Protein AF-A0A9D4FBS5-F1 (afdb_monomer)

Foldseek 3Di:
DDEDEAEDPDEEAEDEAEEHAHYEYEYPDEYAEYAYEEYADDEYAYCEEYAEYHYEEYADYEYHYCYEYAEYEYEEYADEEYAHCEEYAEYEYEEYADYDYHHNYDYNYYHYNYYHHDD

Sequence (119 aa):
MSSGYLLLRRSVARICLAAMSSGYLLLRRSVDRICLAAMSSGYLLLRRSVARICLAAMSSGYLLLRRSVARICLAAMSSGYLLLRRSVARICLAAMSSGYLLLRRSVARICLAAMSSGY

Structure (mmCIF, N/CA/C/O backbone):
data_AF-A0A9D4FBS5-F1
#
_entry.id   AF-A0A9D4FBS5-F1
#
loop_
_atom_site.group_PDB
_atom_site.id
_atom_site.type_symbol
_atom_site.label_atom_id
_atom_site.label_alt_id
_atom_site.label_comp_id
_atom_site.label_asym_id
_atom_site.label_entity_id
_atom_site.label_seq_id
_atom_site.pdbx_PDB_ins_code
_atom_site.Cartn_x
_atom_site.Cartn_y
_atom_site.Cartn_z
_atom_site.occupancy
_atom_site.B_iso_or_equiv
_atom_site.auth_seq_id
_atom_site.auth_comp_id
_atom_site.auth_asym_id
_atom_site.auth_atom_id
_atom_site.pdbx_PDB_model_num
ATOM 1 N N . MET A 1 1 ? 5.727 14.944 -16.379 1.00 38.28 1 MET A N 1
ATOM 2 C CA . MET A 1 1 ? 6.394 15.487 -15.177 1.00 38.28 1 MET A CA 1
ATOM 3 C C . MET A 1 1 ? 5.341 16.166 -14.321 1.00 38.28 1 MET A C 1
ATOM 5 O O . MET A 1 1 ? 4.819 17.187 -14.741 1.00 38.28 1 MET A O 1
ATOM 9 N N . SER A 1 2 ? 4.961 15.604 -13.175 1.00 55.12 2 SER A N 1
ATOM 10 C CA . SER A 1 2 ? 3.994 16.276 -12.298 1.00 55.12 2 SER A CA 1
ATOM 11 C C . SER A 1 2 ? 4.394 16.035 -10.851 1.00 55.12 2 SER A C 1
ATOM 13 O O . SER A 1 2 ? 4.238 14.929 -10.332 1.00 55.12 2 SER A O 1
ATOM 15 N N . SER A 1 3 ? 4.971 17.071 -10.243 1.00 63.81 3 SER A N 1
ATOM 16 C CA . SER A 1 3 ? 5.066 17.186 -8.792 1.00 63.81 3 SER A CA 1
ATOM 17 C C . SER A 1 3 ? 3.677 17.540 -8.271 1.00 63.81 3 SER A C 1
ATOM 19 O O . SER A 1 3 ? 3.038 18.442 -8.813 1.00 63.81 3 SER A O 1
ATOM 21 N 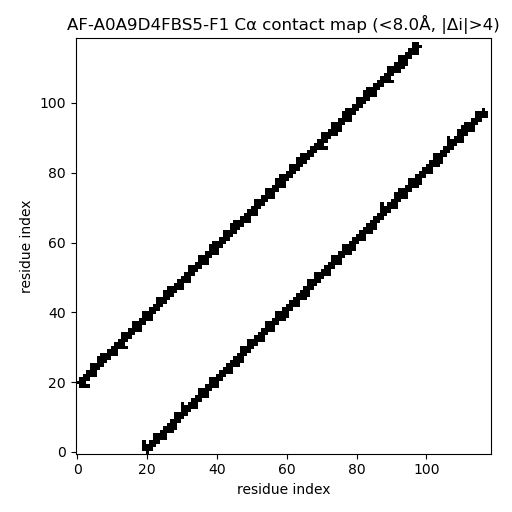N . GLY A 1 4 ? 3.173 16.814 -7.275 1.00 74.19 4 GLY A N 1
ATOM 22 C CA . GLY A 1 4 ? 1.805 16.996 -6.791 1.00 74.19 4 GLY A CA 1
ATOM 23 C C . GLY A 1 4 ? 1.695 16.970 -5.272 1.00 74.19 4 GLY A C 1
ATOM 24 O O . GLY A 1 4 ? 2.306 16.140 -4.597 1.00 74.19 4 GLY A O 1
ATOM 25 N N . TYR A 1 5 ? 0.866 17.856 -4.726 1.00 81.56 5 TYR A N 1
ATOM 26 C CA . TYR A 1 5 ? 0.455 17.818 -3.328 1.00 81.56 5 TYR A CA 1
ATOM 27 C C . TYR A 1 5 ? -1.027 17.462 -3.252 1.00 81.56 5 TYR A C 1
ATOM 29 O O . TYR A 1 5 ? -1.875 18.222 -3.717 1.00 81.56 5 TYR A O 1
ATOM 37 N N . LEU A 1 6 ? -1.350 16.318 -2.650 1.00 83.12 6 LEU A N 1
ATOM 38 C CA . LEU A 1 6 ? -2.731 15.908 -2.420 1.00 83.12 6 LEU A CA 1
ATOM 39 C C . LEU A 1 6 ? -3.012 15.925 -0.922 1.00 83.12 6 LEU A C 1
ATOM 41 O O . LEU A 1 6 ? -2.506 15.097 -0.160 1.00 83.12 6 LEU A O 1
ATOM 45 N N . LEU A 1 7 ? -3.854 16.867 -0.498 1.00 84.25 7 LEU A N 1
ATOM 46 C CA . LEU A 1 7 ? -4.347 16.941 0.870 1.00 84.25 7 LEU A CA 1
ATOM 47 C C . LEU A 1 7 ? -5.840 16.692 0.914 1.00 84.25 7 LEU A C 1
ATOM 49 O O . LEU A 1 7 ? -6.638 17.375 0.279 1.00 84.25 7 LEU A O 1
ATOM 53 N N . LEU A 1 8 ? -6.215 15.736 1.752 1.00 81.31 8 LEU A N 1
ATOM 54 C CA . LEU A 1 8 ? -7.597 15.324 1.904 1.00 81.31 8 LEU A CA 1
ATOM 55 C C . LEU A 1 8 ? -8.093 15.648 3.312 1.00 81.31 8 LEU A C 1
ATOM 57 O O . LEU A 1 8 ? -7.595 15.131 4.322 1.00 81.31 8 LEU A O 1
ATOM 61 N N . ARG A 1 9 ? -9.072 16.562 3.364 1.00 80.06 9 ARG A N 1
ATOM 62 C CA . ARG A 1 9 ? -9.694 17.065 4.605 1.00 80.06 9 ARG A CA 1
ATOM 63 C C . ARG A 1 9 ? -10.968 16.325 4.999 1.00 80.06 9 ARG A C 1
ATOM 65 O O . ARG A 1 9 ? -11.398 16.464 6.143 1.00 80.06 9 ARG A O 1
ATOM 72 N N . ARG A 1 10 ? -11.553 15.543 4.091 1.00 80.50 10 ARG A N 1
ATOM 73 C CA . ARG A 1 10 ? -12.759 14.736 4.320 1.00 80.50 10 ARG A CA 1
ATOM 74 C C . ARG A 1 10 ? -12.433 13.248 4.261 1.00 80.50 10 ARG A C 1
ATOM 76 O O . ARG A 1 10 ? -11.384 12.864 3.748 1.00 80.50 10 ARG A O 1
ATOM 83 N N . SER A 1 11 ? -13.307 12.438 4.852 1.00 83.81 11 SER A N 1
ATOM 84 C CA . SER A 1 11 ? -13.231 10.985 4.722 1.00 83.81 11 SER A CA 1
ATOM 85 C C . SER A 1 11 ? -13.521 10.587 3.279 1.00 83.81 11 SER A C 1
ATOM 87 O O . SER A 1 11 ? -14.386 11.183 2.643 1.00 83.81 11 SER A O 1
ATOM 89 N N . VAL A 1 12 ? -12.783 9.606 2.765 1.00 84.00 12 VAL A N 1
ATOM 90 C CA . VAL A 1 12 ? -12.891 9.160 1.369 1.00 84.00 12 VAL A CA 1
ATOM 91 C C . VAL A 1 12 ? -12.969 7.648 1.330 1.00 84.00 12 VAL A C 1
ATOM 93 O O . VAL A 1 12 ? -12.254 6.967 2.060 1.00 84.00 12 VAL A O 1
ATOM 96 N N . ALA A 1 13 ? -13.817 7.111 0.459 1.00 87.81 13 ALA A N 1
ATOM 97 C CA . ALA A 1 13 ? -13.889 5.671 0.263 1.00 87.81 13 ALA A CA 1
ATOM 98 C C . ALA A 1 13 ? -12.611 5.144 -0.410 1.00 87.81 13 ALA A C 1
ATOM 100 O O . ALA A 1 13 ? -11.953 4.241 0.097 1.00 87.81 13 ALA A O 1
ATOM 101 N N . ARG A 1 14 ? -12.207 5.729 -1.540 1.00 88.75 14 ARG A N 1
ATOM 102 C CA . ARG A 1 14 ? -11.079 5.226 -2.323 1.00 88.75 14 ARG A CA 1
ATOM 103 C C . ARG A 1 14 ? -10.222 6.349 -2.891 1.00 88.75 14 ARG A C 1
ATOM 105 O O . ARG A 1 14 ? -10.746 7.344 -3.376 1.00 88.75 14 ARG A O 1
ATOM 112 N N . ILE A 1 15 ? -8.910 6.147 -2.864 1.00 87.00 15 ILE A N 1
ATOM 113 C CA . ILE A 1 15 ? -7.924 6.965 -3.573 1.00 87.00 15 ILE A CA 1
ATOM 114 C C . ILE A 1 15 ? -7.138 6.034 -4.489 1.00 87.00 15 ILE A C 1
ATOM 116 O O . ILE A 1 15 ? -6.586 5.039 -4.018 1.00 87.00 15 ILE A O 1
ATOM 120 N N . CYS A 1 16 ? -7.085 6.369 -5.775 1.00 87.94 16 CYS A N 1
ATOM 121 C CA . CYS A 1 16 ? -6.300 5.655 -6.775 1.00 87.94 16 CYS A CA 1
ATOM 122 C C . CYS A 1 16 ? -5.375 6.646 -7.477 1.00 87.94 16 CYS A C 1
ATOM 124 O O . CYS A 1 16 ? -5.850 7.620 -8.054 1.00 87.94 16 CYS A O 1
ATOM 126 N N . LEU A 1 17 ? -4.070 6.392 -7.437 1.00 84.50 17 LEU A N 1
ATOM 127 C CA . LEU A 1 17 ? -3.066 7.159 -8.173 1.00 84.50 17 LEU A CA 1
ATOM 128 C C . LEU A 1 17 ? -2.235 6.194 -9.015 1.00 84.50 17 LEU A C 1
ATOM 130 O O . LEU A 1 17 ? -1.642 5.252 -8.487 1.00 84.50 17 LEU A O 1
ATOM 134 N N . ALA A 1 18 ? -2.220 6.426 -10.326 1.00 83.06 18 ALA A N 1
ATOM 135 C CA . ALA A 1 18 ? -1.506 5.572 -11.269 1.00 83.06 18 ALA A CA 1
ATOM 136 C C . ALA A 1 18 ? 0.006 5.830 -11.219 1.00 83.06 18 ALA A C 1
ATOM 138 O O . ALA A 1 18 ? 0.784 4.916 -10.971 1.00 83.06 18 ALA A O 1
ATOM 139 N N . ALA A 1 19 ? 0.431 7.080 -11.380 1.00 80.56 19 ALA A N 1
ATOM 140 C CA . ALA A 1 19 ? 1.840 7.435 -11.351 1.00 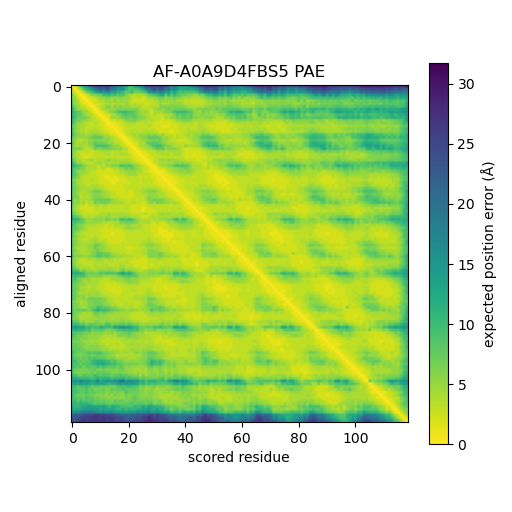80.56 19 ALA A CA 1
ATOM 141 C C . ALA A 1 19 ? 2.042 8.773 -10.648 1.00 80.56 19 ALA A C 1
ATOM 143 O O . ALA A 1 19 ? 1.308 9.732 -10.890 1.00 80.56 19 ALA A O 1
ATOM 144 N N . MET A 1 20 ? 3.057 8.840 -9.792 1.00 78.25 20 MET A N 1
ATOM 145 C CA . MET A 1 20 ? 3.502 10.079 -9.170 1.00 78.25 20 MET A CA 1
ATOM 146 C C . MET A 1 20 ? 5.024 10.172 -9.272 1.00 78.25 20 MET A C 1
ATOM 148 O O . MET A 1 20 ? 5.747 9.355 -8.703 1.00 78.25 20 MET A O 1
ATOM 152 N N . SER A 1 21 ? 5.519 11.153 -10.027 1.00 78.56 21 SER A N 1
ATOM 153 C CA . SER A 1 21 ? 6.966 11.345 -10.196 1.00 78.56 21 SER A CA 1
ATOM 154 C C . SER A 1 21 ? 7.582 11.902 -8.916 1.00 78.56 21 SER A C 1
ATOM 156 O O . SER A 1 21 ? 8.553 11.361 -8.398 1.00 78.56 21 SER A O 1
ATOM 158 N N . SER A 1 22 ? 6.980 12.955 -8.371 1.00 79.75 22 SER A N 1
ATOM 159 C CA . SER A 1 22 ? 7.279 13.450 -7.036 1.00 79.75 22 SER A CA 1
ATOM 160 C C . SER A 1 22 ? 5.987 13.894 -6.366 1.00 79.75 22 SER A C 1
ATOM 162 O O . SER A 1 22 ? 5.085 14.429 -7.017 1.00 79.75 22 SER A O 1
ATOM 164 N N . GLY A 1 23 ? 5.838 13.653 -5.068 1.00 81.62 23 GLY A N 1
ATOM 165 C CA . GLY A 1 23 ? 4.649 14.165 -4.411 1.00 81.62 23 GLY A CA 1
ATOM 166 C C . GLY A 1 23 ? 4.474 13.847 -2.948 1.00 81.62 23 GLY A C 1
ATOM 167 O O . GLY A 1 23 ? 5.133 12.992 -2.360 1.00 81.62 23 GLY A O 1
ATOM 168 N N . TYR A 1 24 ? 3.538 14.580 -2.366 1.00 85.19 24 TYR A N 1
ATOM 169 C CA . TYR A 1 24 ? 3.190 14.492 -0.962 1.00 85.19 24 TYR A CA 1
ATOM 170 C C . TYR A 1 24 ? 1.700 14.217 -0.850 1.00 85.19 24 TYR A C 1
ATOM 172 O O . TYR A 1 24 ? 0.869 15.008 -1.301 1.00 85.19 24 TYR A O 1
ATOM 180 N N . LEU A 1 25 ? 1.362 13.101 -0.214 1.00 84.94 25 LEU A N 1
ATOM 181 C CA . LEU A 1 25 ? -0.013 12.715 0.042 1.00 84.94 25 LEU A CA 1
ATOM 182 C C . LEU A 1 25 ? -0.276 12.777 1.544 1.00 84.94 25 LEU A C 1
ATOM 184 O O . LEU A 1 25 ? 0.264 11.989 2.324 1.00 84.94 25 LEU A O 1
ATOM 188 N N . LEU A 1 26 ? -1.111 13.731 1.959 1.00 86.00 26 LEU A N 1
ATOM 189 C CA . LEU A 1 26 ? -1.454 13.951 3.359 1.00 86.00 26 LEU A CA 1
ATOM 190 C C . LEU A 1 26 ? -2.938 13.691 3.601 1.00 86.00 26 LEU A C 1
ATOM 192 O O . LEU A 1 26 ? -3.813 14.455 3.187 1.00 86.00 26 LEU A O 1
ATOM 196 N N . LEU A 1 27 ? -3.220 12.650 4.385 1.00 83.62 27 LEU A N 1
ATOM 197 C CA . LEU A 1 27 ? -4.583 12.285 4.762 1.00 83.62 27 LEU A CA 1
ATOM 198 C C . LEU A 1 27 ? -4.877 12.655 6.209 1.00 83.62 27 LEU A C 1
ATOM 200 O O . LEU A 1 27 ? -4.340 12.067 7.153 1.00 83.62 27 LEU A O 1
ATOM 204 N N . ARG A 1 28 ? -5.753 13.656 6.387 1.00 82.00 28 ARG A N 1
ATOM 205 C CA . ARG A 1 28 ? -6.201 14.117 7.714 1.00 82.00 28 ARG A CA 1
ATOM 206 C C . ARG A 1 28 ? -7.402 13.340 8.250 1.00 82.00 28 ARG A C 1
ATOM 208 O O . ARG A 1 28 ? -7.678 13.415 9.447 1.00 82.00 28 ARG A O 1
ATOM 215 N N . ARG A 1 29 ? -8.105 12.595 7.397 1.00 82.88 29 ARG A N 1
ATOM 216 C CA . ARG A 1 29 ? -9.306 11.819 7.736 1.00 82.88 29 ARG A CA 1
ATOM 217 C C . ARG A 1 29 ? -9.164 10.351 7.343 1.00 82.88 29 ARG A C 1
ATOM 219 O O . ARG A 1 29 ? -8.135 9.949 6.806 1.00 82.88 29 ARG A O 1
ATOM 226 N N . SER A 1 30 ? -10.157 9.557 7.738 1.00 84.19 30 SER A N 1
ATOM 227 C CA . SER A 1 30 ? -10.195 8.125 7.460 1.00 84.19 30 SER A CA 1
ATOM 228 C C . SER A 1 30 ? -10.343 7.855 5.967 1.00 84.19 30 SER A C 1
ATOM 230 O O . SER A 1 30 ? -11.073 8.566 5.275 1.00 84.19 30 SER A O 1
ATOM 232 N N . VAL A 1 31 ? -9.661 6.815 5.495 1.00 85.69 31 VAL A N 1
ATOM 233 C CA . VAL A 1 31 ? -9.784 6.317 4.123 1.00 85.69 31 VAL A CA 1
ATOM 234 C C . VAL A 1 31 ? -10.004 4.815 4.162 1.00 85.69 31 VAL A C 1
ATOM 236 O O . VAL A 1 31 ? -9.303 4.126 4.900 1.00 85.69 31 VAL A O 1
ATOM 239 N N . ASP A 1 32 ? -10.951 4.289 3.388 1.00 88.12 32 ASP A N 1
ATOM 240 C CA . ASP A 1 32 ? -11.099 2.831 3.304 1.00 88.12 32 ASP A CA 1
ATOM 241 C C . ASP A 1 32 ? -9.926 2.228 2.516 1.00 88.12 32 ASP A C 1
ATOM 243 O O . ASP A 1 32 ? -9.167 1.415 3.048 1.00 88.12 32 ASP A O 1
ATOM 247 N N . ARG A 1 33 ? -9.695 2.688 1.280 1.00 90.62 33 ARG A N 1
ATOM 248 C CA . ARG A 1 33 ? -8.642 2.146 0.406 1.00 90.62 33 ARG A CA 1
ATOM 249 C C . ARG A 1 33 ? -7.768 3.205 -0.243 1.00 90.62 33 ARG A C 1
ATOM 251 O O . ARG A 1 33 ? -8.263 4.168 -0.824 1.00 90.62 33 ARG A O 1
ATOM 258 N N . ILE A 1 34 ? -6.465 2.951 -0.223 1.00 88.94 34 ILE A N 1
ATOM 259 C CA . ILE A 1 34 ? -5.465 3.680 -1.001 1.00 88.94 34 ILE A CA 1
ATOM 260 C C . ILE A 1 34 ? -4.769 2.685 -1.921 1.00 88.94 34 ILE A C 1
ATOM 262 O O . ILE A 1 34 ? -4.205 1.701 -1.442 1.00 88.94 34 ILE A O 1
ATOM 266 N N . CYS A 1 35 ? -4.794 2.964 -3.219 1.00 90.50 35 CYS A N 1
ATOM 267 C CA . CYS A 1 35 ? -4.069 2.219 -4.236 1.00 90.50 35 CYS A CA 1
ATOM 268 C C . CYS A 1 35 ? -3.117 3.167 -4.964 1.00 90.50 35 CYS A C 1
ATOM 270 O O . CYS A 1 35 ? -3.548 4.168 -5.540 1.00 90.50 35 CYS A O 1
ATOM 272 N N . LEU A 1 36 ? -1.830 2.841 -4.941 1.00 87.31 36 LEU A N 1
ATOM 273 C CA . LEU A 1 36 ? -0.788 3.567 -5.649 1.00 87.31 36 LEU A CA 1
ATOM 274 C C . LEU A 1 36 ? -0.042 2.579 -6.548 1.00 87.31 36 LEU A C 1
ATOM 276 O O . LEU A 1 36 ? 0.535 1.616 -6.039 1.00 87.31 36 LEU A O 1
ATOM 280 N N . ALA A 1 37 ? -0.073 2.781 -7.865 1.00 87.56 37 ALA A N 1
ATOM 281 C CA . ALA A 1 37 ? 0.621 1.863 -8.767 1.00 87.56 37 ALA A CA 1
ATOM 282 C C . ALA A 1 37 ? 2.125 2.176 -8.818 1.00 87.56 37 ALA A C 1
ATOM 284 O O . ALA A 1 37 ? 2.931 1.303 -8.514 1.00 87.56 37 ALA A O 1
ATOM 285 N N . ALA A 1 38 ? 2.515 3.423 -9.085 1.00 85.44 38 ALA A N 1
ATOM 286 C CA . ALA A 1 38 ? 3.923 3.812 -9.106 1.00 85.44 38 ALA A CA 1
ATOM 287 C C . ALA A 1 38 ? 4.181 5.160 -8.424 1.00 85.44 38 ALA A C 1
ATOM 289 O O . ALA A 1 38 ? 3.484 6.149 -8.671 1.00 85.44 38 ALA A O 1
ATOM 290 N N . MET A 1 39 ? 5.231 5.213 -7.604 1.00 83.69 39 MET A N 1
ATOM 291 C CA . MET A 1 39 ? 5.767 6.448 -7.037 1.00 83.69 39 MET A CA 1
ATOM 292 C C . MET A 1 39 ? 7.283 6.476 -7.152 1.00 83.69 39 MET A C 1
ATOM 294 O O . MET A 1 39 ? 7.970 5.646 -6.560 1.00 83.69 39 MET A O 1
ATOM 298 N N . SER A 1 40 ? 7.811 7.438 -7.905 1.00 85.44 40 SER A N 1
ATOM 299 C CA . SER A 1 40 ? 9.261 7.566 -8.060 1.00 85.44 40 SER A CA 1
ATOM 300 C C . SER A 1 40 ? 9.883 8.219 -6.828 1.00 85.44 40 SER A C 1
ATOM 302 O O . SER A 1 40 ? 10.850 7.698 -6.286 1.00 85.44 40 SER A O 1
ATOM 304 N N . SER A 1 41 ? 9.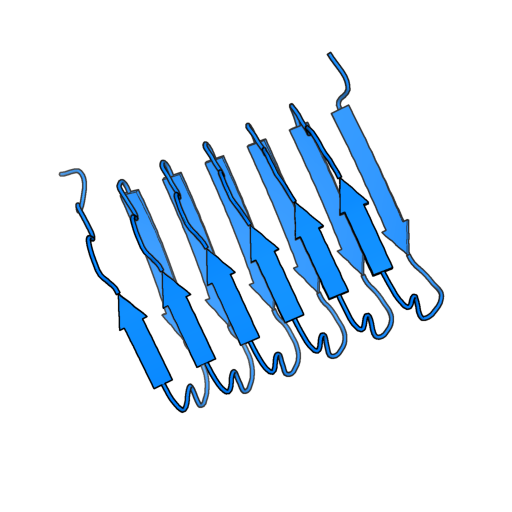311 9.323 -6.345 1.00 84.69 41 SER A N 1
ATOM 305 C CA . SER A 1 41 ? 9.750 9.977 -5.114 1.00 84.69 41 SER A CA 1
ATOM 306 C C . SER A 1 41 ? 8.574 10.499 -4.298 1.00 84.69 41 SER A C 1
ATOM 308 O O . SER A 1 41 ? 7.665 11.135 -4.832 1.00 84.69 41 SER A O 1
ATOM 310 N N . GLY A 1 42 ? 8.607 10.301 -2.982 1.00 84.50 42 GLY A N 1
ATOM 311 C CA . GLY A 1 42 ? 7.928 11.217 -2.072 1.00 84.50 42 GLY A CA 1
ATOM 312 C C . GLY A 1 42 ? 7.302 10.589 -0.837 1.00 84.50 42 GLY A C 1
ATOM 313 O O . GLY A 1 42 ? 7.767 9.582 -0.311 1.00 84.50 42 GLY A O 1
ATOM 314 N N . TYR A 1 43 ? 6.292 11.263 -0.299 1.00 87.56 43 TYR A N 1
ATOM 315 C CA . TYR A 1 43 ? 5.915 11.100 1.100 1.00 87.56 43 TYR A CA 1
ATOM 316 C C . TYR A 1 43 ? 4.424 10.853 1.252 1.00 87.56 43 TYR A C 1
ATOM 318 O O . TYR A 1 43 ? 3.591 11.658 0.833 1.00 87.56 43 TYR A O 1
ATOM 326 N N . LEU A 1 44 ? 4.084 9.770 1.941 1.00 86.62 44 LEU A N 1
ATOM 327 C CA . LEU A 1 44 ? 2.713 9.424 2.276 1.00 86.62 44 LEU A CA 1
ATOM 328 C C . LEU A 1 44 ? 2.529 9.494 3.793 1.00 86.62 44 LEU A C 1
ATOM 330 O O . LEU A 1 44 ? 3.096 8.704 4.548 1.00 86.62 44 LEU A O 1
ATOM 334 N N . LEU A 1 45 ? 1.727 10.458 4.249 1.00 87.88 45 LEU A N 1
ATOM 335 C CA . LEU A 1 45 ? 1.476 10.707 5.666 1.00 87.88 45 LEU A CA 1
ATOM 336 C C . LEU A 1 45 ? -0.002 10.502 6.000 1.00 87.88 45 LEU A C 1
ATOM 338 O O . LEU A 1 45 ? -0.867 11.302 5.631 1.00 87.88 45 LEU A O 1
ATOM 342 N N . LEU A 1 46 ? -0.282 9.472 6.801 1.00 84.94 46 LEU A N 1
ATOM 343 C CA . LEU A 1 46 ? -1.633 9.153 7.268 1.00 84.94 46 LEU A CA 1
ATOM 344 C C . LEU A 1 46 ? -1.793 9.550 8.733 1.00 84.94 46 LEU A C 1
ATOM 346 O O . LEU A 1 46 ? -1.199 8.952 9.637 1.00 84.94 46 LEU A O 1
ATOM 350 N N . ARG A 1 47 ? -2.610 10.582 8.987 1.00 82.69 47 ARG A N 1
ATOM 351 C CA . ARG A 1 47 ? -2.916 11.052 10.351 1.00 82.69 47 ARG A CA 1
ATOM 352 C C . ARG A 1 47 ? -4.079 10.306 11.001 1.00 82.69 47 ARG A C 1
ATOM 354 O O . ARG A 1 47 ? -4.235 10.376 12.220 1.00 82.69 47 ARG A O 1
ATOM 361 N N . ARG A 1 48 ? -4.895 9.607 10.214 1.00 84.19 48 ARG A N 1
ATOM 362 C CA . ARG A 1 48 ? -6.076 8.857 10.662 1.00 84.19 48 ARG A CA 1
ATOM 363 C C . ARG A 1 48 ? -6.027 7.410 10.179 1.00 84.19 48 ARG A C 1
ATOM 365 O O . ARG A 1 48 ? -5.060 6.995 9.549 1.00 84.19 48 ARG A O 1
ATOM 372 N N . SER A 1 49 ? -7.025 6.640 10.599 1.00 84.19 49 SER A N 1
ATOM 373 C CA . SER A 1 49 ? -7.146 5.220 10.297 1.00 84.19 49 SER A CA 1
ATOM 374 C C . SER A 1 49 ? -7.348 4.977 8.805 1.00 84.19 49 SER A C 1
ATOM 376 O O . SER A 1 49 ? -8.124 5.687 8.164 1.00 84.19 49 SER A O 1
ATOM 378 N N . VAL A 1 50 ? -6.671 3.957 8.283 1.00 84.69 50 VAL A N 1
ATOM 379 C CA . VAL A 1 50 ? -6.843 3.493 6.904 1.00 84.69 50 VAL A CA 1
ATOM 380 C C . VAL A 1 50 ? -7.097 1.995 6.912 1.00 84.69 50 VAL A C 1
ATOM 382 O O . VAL A 1 50 ? -6.385 1.261 7.595 1.00 84.69 50 VAL A O 1
ATOM 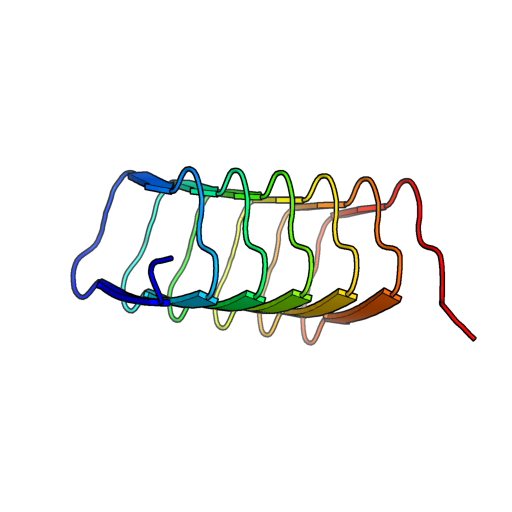385 N N . ALA A 1 51 ? -8.118 1.518 6.201 1.00 87.81 51 ALA A N 1
ATOM 386 C CA . ALA A 1 51 ? -8.397 0.084 6.211 1.00 87.81 51 ALA A CA 1
ATOM 387 C C . ALA A 1 51 ? -7.352 -0.671 5.376 1.00 87.81 51 ALA A C 1
ATOM 389 O O . ALA A 1 51 ? -6.757 -1.639 5.855 1.00 87.81 51 ALA A O 1
ATOM 390 N N . ARG A 1 52 ? -7.052 -0.203 4.160 1.00 91.44 52 ARG A N 1
ATOM 391 C CA . ARG A 1 52 ? -6.090 -0.868 3.276 1.00 91.44 52 ARG A CA 1
ATOM 392 C C . ARG A 1 52 ? -5.221 0.107 2.490 1.00 91.44 52 ARG A C 1
ATOM 394 O O . ARG A 1 52 ? -5.717 1.069 1.909 1.00 91.44 52 ARG A O 1
ATOM 401 N N . ILE A 1 53 ? -3.932 -0.209 2.427 1.00 89.75 53 ILE A N 1
ATOM 402 C CA . ILE A 1 53 ? -2.949 0.453 1.569 1.00 89.75 53 ILE A CA 1
ATOM 403 C C . ILE A 1 53 ? -2.346 -0.598 0.645 1.00 89.75 53 ILE A C 1
ATOM 405 O O . ILE A 1 53 ? -1.852 -1.621 1.122 1.00 89.75 53 ILE A O 1
ATOM 409 N N . CYS A 1 54 ? -2.380 -0.332 -0.654 1.00 91.62 54 CYS A N 1
ATOM 410 C CA . CYS A 1 54 ? -1.748 -1.136 -1.688 1.00 91.62 54 CYS A CA 1
ATOM 411 C C . CYS A 1 54 ? -0.796 -0.244 -2.487 1.00 91.62 54 CYS A C 1
ATOM 413 O O . CYS A 1 54 ? -1.231 0.734 -3.092 1.00 91.62 54 CYS A O 1
ATOM 415 N N . LEU A 1 55 ? 0.488 -0.585 -2.471 1.00 88.44 55 LEU A N 1
ATOM 416 C CA . LEU A 1 55 ? 1.549 0.102 -3.201 1.00 88.44 55 LEU A CA 1
ATOM 417 C C . LEU A 1 55 ? 2.257 -0.924 -4.084 1.00 88.44 55 LEU A C 1
ATOM 419 O O . LEU A 1 55 ? 2.843 -1.872 -3.561 1.00 88.44 55 LEU A O 1
ATOM 423 N N . ALA A 1 56 ? 2.169 -0.777 -5.405 1.00 90.12 56 ALA A N 1
ATOM 424 C CA . ALA A 1 56 ? 2.822 -1.727 -6.304 1.00 90.12 56 ALA A CA 1
ATOM 425 C C . ALA A 1 56 ? 4.324 -1.423 -6.419 1.00 90.12 56 ALA A C 1
ATOM 427 O O . ALA A 1 56 ? 5.136 -2.294 -6.124 1.00 90.12 56 ALA A O 1
ATOM 428 N N . ALA A 1 57 ? 4.704 -0.185 -6.732 1.00 87.56 57 ALA A N 1
ATOM 429 C CA . ALA A 1 57 ? 6.107 0.205 -6.816 1.00 87.56 57 ALA A CA 1
ATOM 430 C C . ALA A 1 57 ? 6.382 1.559 -6.151 1.00 87.56 57 ALA A C 1
ATOM 432 O O . ALA A 1 57 ? 5.699 2.553 -6.414 1.00 87.56 57 ALA A O 1
ATOM 433 N N . MET A 1 58 ? 7.429 1.601 -5.325 1.00 85.38 58 MET A N 1
ATOM 434 C CA . MET A 1 58 ? 7.997 2.828 -4.775 1.00 85.38 58 MET A CA 1
ATOM 435 C C . MET A 1 58 ? 9.511 2.839 -4.981 1.00 85.38 58 MET A C 1
ATOM 437 O O . MET A 1 58 ? 10.218 2.005 -4.418 1.00 85.38 58 MET A O 1
ATOM 441 N N . SER A 1 59 ? 10.022 3.778 -5.776 1.00 87.19 59 SER A N 1
ATOM 442 C CA . SER A 1 59 ? 11.468 3.878 -6.007 1.00 87.19 59 SER A CA 1
ATOM 443 C C . SER A 1 59 ? 12.163 4.550 -4.827 1.00 87.19 59 SER A C 1
ATOM 445 O O . SER A 1 59 ? 13.106 3.998 -4.276 1.00 87.19 59 SER A O 1
ATOM 447 N N . SER A 1 60 ? 11.676 5.713 -4.400 1.00 86.00 60 SER A N 1
ATOM 448 C CA . SER A 1 60 ? 12.164 6.414 -3.217 1.00 86.00 60 SER A CA 1
ATOM 449 C C . SER A 1 60 ? 11.003 6.969 -2.405 1.00 86.00 60 SER A C 1
ATOM 451 O O . SER A 1 60 ? 10.118 7.637 -2.945 1.00 86.00 60 SER A O 1
ATOM 453 N N . GLY A 1 61 ? 11.011 6.754 -1.092 1.00 84.81 61 GLY A N 1
ATOM 454 C CA . GLY A 1 61 ? 10.289 7.663 -0.216 1.00 84.81 61 GLY A CA 1
ATOM 455 C C . GLY A 1 61 ? 9.863 7.128 1.136 1.00 84.81 61 GLY A C 1
ATOM 456 O O . GLY A 1 61 ? 10.381 6.145 1.656 1.00 84.81 61 GLY A O 1
ATOM 457 N N . TYR A 1 62 ? 8.935 7.853 1.750 1.00 87.94 62 TYR A N 1
ATOM 458 C CA . TYR A 1 62 ? 8.634 7.709 3.167 1.00 87.94 62 TYR A CA 1
ATOM 459 C C . TYR A 1 62 ? 7.148 7.486 3.382 1.00 87.94 62 TYR A C 1
ATOM 461 O O . TYR A 1 62 ? 6.307 8.302 2.995 1.00 87.94 62 TYR A O 1
ATOM 469 N N . LEU A 1 63 ? 6.826 6.408 4.082 1.00 86.56 63 LEU A N 1
ATOM 470 C CA . LEU A 1 63 ? 5.472 6.076 4.480 1.00 86.56 63 LEU A CA 1
ATOM 471 C C . LEU A 1 63 ? 5.356 6.191 6.000 1.00 86.56 63 LEU A C 1
ATOM 473 O O . LEU A 1 63 ? 5.924 5.399 6.751 1.00 86.56 63 LEU A O 1
ATOM 477 N N . LEU A 1 64 ? 4.607 7.193 6.466 1.00 87.94 64 LEU A N 1
ATOM 478 C CA . LEU A 1 64 ? 4.425 7.475 7.888 1.00 87.94 64 LEU A CA 1
ATOM 479 C C . LEU A 1 64 ? 2.966 7.290 8.302 1.00 87.94 64 LEU A C 1
ATOM 481 O O . LEU A 1 64 ? 2.082 8.079 7.952 1.00 87.94 64 LEU A O 1
ATOM 485 N N . LEU A 1 65 ? 2.731 6.289 9.151 1.00 85.00 65 LEU A N 1
ATOM 486 C CA . LEU A 1 65 ? 1.411 5.964 9.691 1.00 85.00 65 LEU A CA 1
ATOM 487 C C . LEU A 1 65 ? 1.329 6.360 11.162 1.00 85.00 65 LEU A C 1
ATOM 489 O O . LEU A 1 65 ? 1.947 5.748 12.036 1.00 85.00 65 LEU A O 1
ATOM 493 N N . ARG A 1 66 ? 0.546 7.406 11.456 1.00 81.81 66 ARG A N 1
ATOM 494 C CA . ARG A 1 66 ? 0.342 7.891 12.836 1.00 81.81 66 ARG A CA 1
ATOM 495 C C . ARG A 1 66 ? -0.780 7.166 13.579 1.00 81.81 66 ARG A C 1
ATOM 497 O O . ARG A 1 66 ? -0.890 7.297 14.798 1.00 81.81 66 ARG A O 1
ATOM 504 N N . ARG A 1 67 ? -1.640 6.442 12.866 1.00 83.44 67 ARG A N 1
ATOM 505 C CA . ARG A 1 67 ? -2.828 5.761 13.399 1.00 83.44 67 ARG A CA 1
ATOM 506 C C . ARG A 1 67 ? -2.925 4.340 12.844 1.00 83.44 67 ARG A C 1
ATOM 508 O O . ARG A 1 67 ? -2.020 3.877 12.161 1.00 83.44 67 ARG A O 1
ATOM 515 N N . SER A 1 68 ? -3.996 3.654 13.228 1.00 83.50 68 SER A N 1
ATOM 516 C CA . SER A 1 68 ? -4.220 2.245 12.936 1.00 83.50 68 SER A CA 1
ATOM 517 C C . SER A 1 68 ? -4.367 1.988 11.438 1.00 83.50 68 SER A C 1
ATOM 519 O O . SER A 1 68 ? -5.122 2.703 10.775 1.00 83.50 68 SER A O 1
ATOM 521 N N . VAL A 1 69 ? -3.715 0.943 10.930 1.00 83.88 69 VAL A N 1
ATOM 522 C CA . VAL A 1 69 ? -3.936 0.446 9.564 1.00 83.88 69 VAL A CA 1
ATOM 523 C C . VAL A 1 69 ? -4.269 -1.035 9.611 1.00 83.88 69 VAL A C 1
ATOM 525 O O . VAL A 1 69 ? -3.570 -1.799 10.268 1.00 83.88 69 VAL A O 1
ATOM 528 N N . ALA A 1 70 ? -5.341 -1.474 8.950 1.00 87.38 70 ALA A N 1
ATOM 529 C CA . ALA A 1 70 ? -5.682 -2.896 9.006 1.00 87.38 70 ALA A CA 1
ATOM 530 C C . ALA A 1 70 ? -4.742 -3.721 8.114 1.00 87.38 70 ALA A C 1
ATOM 532 O O . ALA A 1 70 ? -4.209 -4.739 8.553 1.00 87.38 70 ALA A O 1
ATOM 533 N N . ARG A 1 71 ? -4.472 -3.277 6.882 1.00 91.00 71 ARG A N 1
ATOM 534 C CA . ARG A 1 71 ? -3.562 -3.990 5.978 1.00 91.00 71 ARG A CA 1
ATOM 535 C C . ARG A 1 71 ? -2.695 -3.052 5.14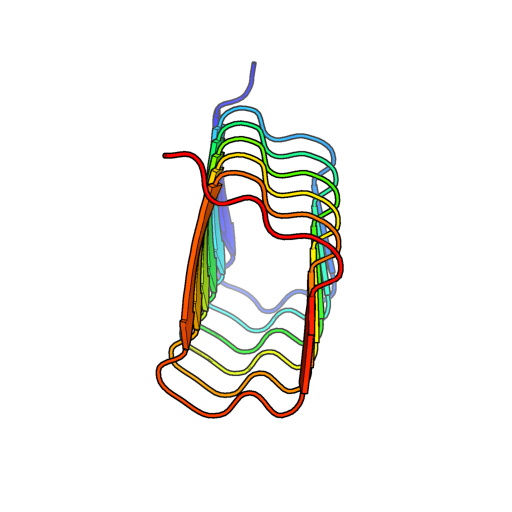5 1.00 91.00 71 ARG A C 1
ATOM 537 O O . ARG A 1 71 ? -3.204 -2.113 4.536 1.00 91.00 71 ARG A O 1
ATOM 544 N N . ILE A 1 72 ? -1.408 -3.371 5.074 1.00 89.38 72 ILE A N 1
ATOM 545 C CA . ILE A 1 72 ? -0.442 -2.770 4.155 1.00 89.38 72 ILE A CA 1
ATOM 546 C C . ILE A 1 72 ? 0.066 -3.872 3.234 1.00 89.38 72 ILE A C 1
ATOM 548 O O . ILE A 1 72 ? 0.534 -4.903 3.712 1.00 89.38 72 ILE A O 1
ATOM 552 N N . CYS A 1 73 ? -0.032 -3.650 1.930 1.00 91.50 73 CYS A N 1
ATOM 553 C CA . CYS A 1 73 ? 0.548 -4.502 0.903 1.00 91.50 73 CYS A CA 1
ATOM 554 C C . CYS A 1 73 ? 1.485 -3.648 0.058 1.00 91.50 73 CYS A C 1
ATOM 556 O O . CYS A 1 73 ? 1.040 -2.670 -0.546 1.00 91.50 73 CYS A O 1
ATOM 558 N N . LEU A 1 74 ? 2.759 -4.016 0.027 1.00 88.25 74 LEU A N 1
ATOM 559 C CA . LEU A 1 74 ? 3.783 -3.318 -0.725 1.00 88.25 74 LEU A CA 1
ATOM 560 C C . LEU A 1 74 ? 4.547 -4.345 -1.562 1.00 88.25 74 LEU A C 1
ATOM 562 O O . LEU A 1 74 ? 5.159 -5.256 -1.007 1.00 88.25 74 LEU A O 1
ATOM 566 N N . ALA A 1 75 ? 4.442 -4.250 -2.888 1.00 90.50 75 ALA A N 1
ATOM 567 C CA . ALA A 1 75 ? 5.061 -5.237 -3.768 1.00 90.50 75 ALA A CA 1
ATOM 568 C C . ALA A 1 75 ? 6.560 -4.955 -3.949 1.00 90.50 75 ALA A C 1
ATOM 570 O O . ALA A 1 75 ? 7.367 -5.833 -3.668 1.00 90.50 75 ALA A O 1
ATOM 571 N N . ALA A 1 76 ? 6.947 -3.732 -4.310 1.00 87.69 76 ALA A N 1
ATOM 572 C CA . ALA A 1 76 ? 8.354 -3.366 -4.440 1.00 87.69 76 ALA A CA 1
ATOM 573 C C . ALA A 1 76 ? 8.664 -1.994 -3.827 1.00 87.69 76 ALA A C 1
ATOM 575 O O . ALA A 1 76 ? 8.011 -0.996 -4.14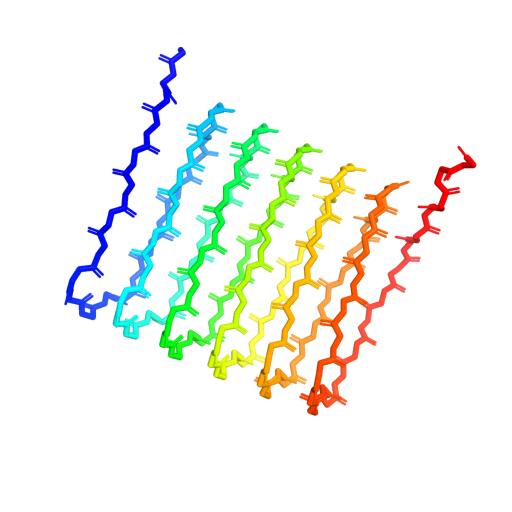3 1.00 87.69 76 ALA A O 1
ATOM 576 N N . MET A 1 77 ? 9.698 -1.945 -2.985 1.00 84.94 77 MET A N 1
ATOM 577 C CA . MET A 1 77 ? 10.325 -0.714 -2.504 1.00 84.94 77 MET A CA 1
ATOM 578 C C . MET A 1 77 ? 11.821 -0.743 -2.808 1.00 84.94 77 MET A C 1
ATOM 580 O O . MET A 1 77 ? 12.539 -1.584 -2.273 1.00 84.94 77 MET A O 1
ATOM 584 N N . SER A 1 78 ? 12.310 0.173 -3.643 1.00 86.62 78 SER A N 1
ATOM 585 C CA . SER A 1 78 ? 13.747 0.234 -3.934 1.00 86.62 78 SER A CA 1
ATOM 586 C C . SER A 1 78 ? 14.505 0.930 -2.807 1.00 86.62 78 SER A C 1
ATOM 588 O O . SER A 1 78 ? 15.462 0.375 -2.284 1.00 86.62 78 SER A O 1
ATOM 590 N N . SER A 1 79 ? 14.061 2.121 -2.403 1.00 85.38 79 SER A N 1
ATOM 591 C CA . SER A 1 79 ? 14.642 2.891 -1.306 1.00 85.38 79 SER A CA 1
ATOM 592 C C . SER A 1 79 ? 13.552 3.513 -0.439 1.00 85.38 79 SER A C 1
ATOM 594 O O . SER A 1 79 ? 12.658 4.202 -0.936 1.00 85.38 79 SER A O 1
ATOM 596 N N . GLY A 1 80 ? 13.639 3.331 0.876 1.00 83.44 80 GLY A N 1
ATOM 597 C CA . GLY A 1 80 ? 13.052 4.301 1.792 1.00 83.44 80 GLY A CA 1
ATOM 598 C C . GLY A 1 80 ? 12.536 3.759 3.113 1.00 83.44 80 GLY A C 1
ATOM 599 O O . GLY A 1 80 ? 12.976 2.736 3.621 1.00 83.44 80 GLY A O 1
ATOM 600 N N . TYR A 1 81 ? 11.641 4.514 3.737 1.00 86.12 81 TYR A N 1
ATOM 601 C CA . TYR A 1 81 ? 11.376 4.367 5.162 1.00 86.12 81 TYR A CA 1
ATOM 602 C C . TYR A 1 81 ? 9.899 4.151 5.431 1.00 86.12 81 TYR A C 1
ATOM 604 O O . TYR A 1 81 ? 9.052 4.970 5.072 1.00 86.12 81 TYR A O 1
ATOM 612 N N . LEU A 1 82 ? 9.597 3.080 6.154 1.00 84.56 82 LEU A N 1
ATOM 613 C CA . LEU A 1 82 ? 8.257 2.774 6.615 1.00 84.56 82 LEU A CA 1
ATOM 614 C C . LEU A 1 82 ? 8.211 2.905 8.137 1.00 84.56 82 LEU A C 1
ATOM 616 O O . LEU A 1 82 ? 8.796 2.110 8.869 1.00 84.56 82 LEU A O 1
ATOM 620 N N . LEU A 1 83 ? 7.508 3.929 8.625 1.00 85.94 83 LEU A N 1
ATOM 621 C CA . LEU A 1 83 ? 7.399 4.230 10.050 1.00 85.94 83 LEU A CA 1
ATOM 622 C C . LEU A 1 83 ? 5.957 4.069 10.529 1.00 85.94 83 LEU A C 1
ATOM 624 O O . LEU A 1 83 ? 5.061 4.845 10.180 1.00 85.94 83 LEU A O 1
ATOM 628 N N . LEU A 1 84 ? 5.757 3.098 11.419 1.00 84.06 84 LEU A N 1
ATOM 629 C CA . LEU A 1 84 ? 4.466 2.766 12.014 1.00 84.06 84 LEU A CA 1
ATOM 630 C C . LEU A 1 84 ? 4.442 3.166 13.486 1.00 84.06 84 LEU A C 1
ATOM 632 O O . LEU A 1 84 ? 5.076 2.542 14.337 1.00 84.06 84 LEU A O 1
ATOM 636 N N . ARG A 1 85 ? 3.689 4.224 13.813 1.00 79.50 85 ARG A N 1
ATOM 637 C CA . ARG A 1 85 ? 3.576 4.721 15.199 1.00 79.50 85 ARG A CA 1
ATOM 638 C C . ARG A 1 85 ? 2.493 4.028 16.024 1.00 79.50 85 ARG A C 1
ATOM 640 O O . ARG A 1 85 ? 2.414 4.241 17.231 1.00 79.50 85 ARG A O 1
ATOM 647 N N . ARG A 1 86 ? 1.609 3.268 15.385 1.00 82.06 86 ARG A N 1
ATOM 648 C CA . ARG A 1 86 ? 0.446 2.629 16.013 1.00 82.06 86 ARG A CA 1
ATOM 649 C C . ARG A 1 86 ? 0.244 1.220 15.461 1.00 82.06 86 ARG A C 1
ATOM 651 O O .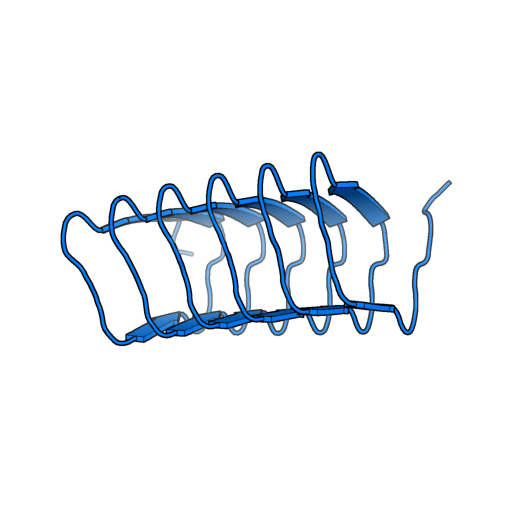 ARG A 1 86 ? 1.137 0.669 14.834 1.00 82.06 86 ARG A O 1
ATOM 658 N N . SER A 1 87 ? -0.915 0.648 15.764 1.00 82.19 87 SER A N 1
ATOM 659 C CA . SER A 1 87 ? -1.287 -0.720 15.450 1.00 82.19 87 SER A CA 1
ATOM 660 C C . SER A 1 87 ? -1.407 -0.955 13.945 1.00 82.19 87 SER A C 1
ATOM 662 O O . SER A 1 87 ? -2.160 -0.243 13.274 1.00 82.19 87 SER A O 1
ATOM 664 N N . VAL A 1 88 ? -0.743 -1.989 13.435 1.00 82.25 88 VAL A N 1
ATOM 665 C CA . VAL A 1 88 ? -1.002 -2.514 12.089 1.00 82.25 88 VAL A CA 1
ATOM 666 C C . VAL A 1 88 ? -1.379 -3.984 12.184 1.00 82.25 88 VAL A C 1
ATOM 668 O O . VAL A 1 88 ? -0.661 -4.763 12.800 1.00 82.25 88 VAL A O 1
ATOM 671 N N . ALA A 1 89 ? -2.513 -4.391 11.610 1.00 86.38 89 ALA A N 1
ATOM 672 C CA . ALA A 1 89 ? -2.915 -5.792 11.744 1.00 86.38 89 ALA A CA 1
ATOM 673 C C . ALA A 1 89 ? -2.086 -6.703 10.826 1.00 86.38 89 ALA A C 1
ATOM 675 O O . ALA A 1 89 ? -1.620 -7.749 11.268 1.00 86.38 89 ALA A O 1
ATOM 676 N N . ARG A 1 90 ? -1.851 -6.314 9.565 1.00 89.31 90 ARG A N 1
ATOM 677 C CA . ARG A 1 90 ? -0.961 -7.062 8.662 1.00 89.31 90 ARG A CA 1
ATOM 678 C C . ARG A 1 90 ? -0.116 -6.160 7.777 1.00 89.31 90 ARG A C 1
ATOM 680 O O . ARG A 1 90 ? -0.633 -5.208 7.191 1.00 89.31 90 ARG A O 1
ATOM 687 N N . ILE A 1 91 ? 1.145 -6.540 7.621 1.00 87.81 91 ILE A N 1
ATOM 688 C CA . ILE A 1 91 ? 2.073 -5.993 6.634 1.00 87.81 91 ILE A CA 1
ATOM 689 C C . ILE A 1 91 ? 2.509 -7.136 5.727 1.00 87.81 91 ILE A C 1
ATOM 691 O O . ILE A 1 91 ? 2.953 -8.172 6.213 1.00 87.81 91 ILE A O 1
ATOM 695 N N . CYS A 1 92 ? 2.379 -6.940 4.423 1.00 90.19 92 CYS A N 1
ATOM 696 C CA . CYS A 1 92 ? 2.904 -7.834 3.403 1.00 90.19 92 CYS A CA 1
ATOM 697 C C . CYS A 1 92 ? 3.852 -7.024 2.524 1.00 90.19 92 CYS A C 1
ATOM 699 O O . CYS A 1 92 ? 3.419 -6.053 1.901 1.00 90.19 92 CYS A O 1
ATOM 701 N N . LEU A 1 93 ? 5.121 -7.411 2.508 1.00 86.94 93 LEU A N 1
ATOM 702 C CA . LEU A 1 93 ? 6.198 -6.730 1.808 1.00 86.94 93 LEU A CA 1
ATOM 703 C C . LEU A 1 93 ? 6.898 -7.765 0.922 1.00 86.94 93 LEU A C 1
ATOM 705 O O . LEU A 1 93 ? 7.527 -8.686 1.439 1.00 86.94 93 LEU A O 1
ATOM 709 N N . ALA A 1 94 ? 6.719 -7.684 -0.397 1.00 89.19 94 ALA A N 1
ATOM 710 C CA . ALA A 1 94 ? 7.283 -8.700 -1.286 1.00 89.19 94 ALA A CA 1
ATOM 711 C C . ALA A 1 94 ? 8.778 -8.453 -1.534 1.00 89.19 94 ALA A C 1
ATOM 713 O O . ALA A 1 94 ? 9.575 -9.357 -1.316 1.00 89.19 94 ALA A O 1
ATOM 714 N N . ALA A 1 95 ? 9.174 -7.230 -1.888 1.00 86.31 95 ALA A N 1
ATOM 715 C CA . ALA A 1 95 ? 10.576 -6.872 -2.074 1.00 86.31 95 ALA A CA 1
ATOM 716 C C . ALA A 1 95 ? 10.907 -5.499 -1.478 1.00 86.31 95 ALA A C 1
ATOM 718 O O . ALA A 1 95 ? 10.206 -4.512 -1.723 1.00 86.31 95 ALA A O 1
ATOM 719 N N . MET A 1 96 ? 12.009 -5.431 -0.732 1.00 82.94 96 MET A N 1
ATOM 720 C CA . MET A 1 96 ? 12.624 -4.190 -0.265 1.00 82.94 96 MET A CA 1
ATOM 721 C C . MET A 1 96 ? 14.130 -4.232 -0.528 1.00 82.94 96 MET A C 1
ATOM 723 O O . MET A 1 96 ? 14.799 -5.124 -0.022 1.00 82.94 96 MET A O 1
ATOM 727 N N . SER A 1 97 ? 14.662 -3.306 -1.328 1.00 85.12 97 SER A N 1
ATOM 728 C CA . SER A 1 97 ? 16.085 -3.330 -1.715 1.00 85.12 97 SER A CA 1
ATOM 729 C C . SER A 1 97 ? 16.996 -2.485 -0.826 1.00 85.12 97 SER A C 1
ATOM 731 O O . SER A 1 97 ? 18.185 -2.763 -0.725 1.00 85.12 97 SER A O 1
ATOM 733 N N . SER A 1 98 ? 16.481 -1.404 -0.249 1.00 81.69 98 SER A N 1
ATOM 734 C CA . SER A 1 98 ? 17.206 -0.544 0.681 1.00 81.69 98 SER A CA 1
ATOM 735 C C . SER A 1 98 ? 16.200 0.232 1.516 1.00 81.69 98 SER A C 1
ATOM 737 O O . SER A 1 98 ? 15.202 0.748 1.003 1.00 81.69 98 SER A O 1
ATOM 739 N N . GLY A 1 99 ? 16.439 0.317 2.821 1.00 79.19 99 G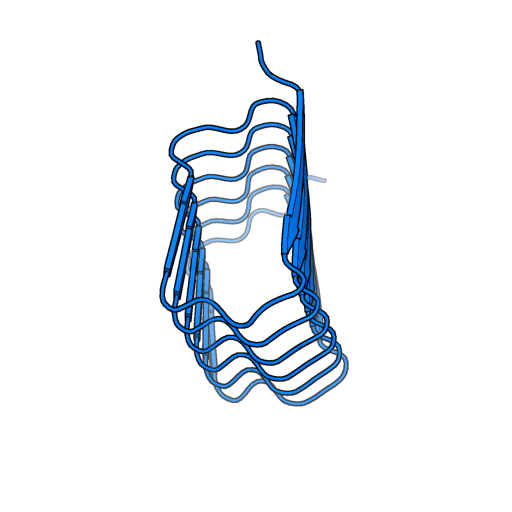LY A N 1
ATOM 740 C CA . GLY A 1 99 ? 15.646 1.161 3.695 1.00 79.19 99 GLY A CA 1
ATOM 741 C C . GLY A 1 99 ? 15.316 0.545 5.041 1.00 79.19 99 GLY A C 1
ATOM 742 O O . GLY A 1 99 ? 15.840 -0.495 5.428 1.00 79.19 99 GLY A O 1
ATOM 743 N N . TYR A 1 100 ? 14.419 1.211 5.761 1.00 82.00 100 TYR A N 1
ATOM 744 C CA . TYR A 1 100 ? 14.167 0.914 7.164 1.00 82.00 100 TYR A CA 1
ATOM 745 C C . TYR A 1 100 ? 12.684 0.750 7.448 1.00 82.00 100 TYR A C 1
ATOM 747 O O . TYR A 1 100 ? 11.851 1.570 7.052 1.00 82.00 100 TYR A O 1
ATOM 755 N N . LEU A 1 101 ? 12.369 -0.285 8.219 1.00 81.69 101 LEU A N 1
ATOM 756 C CA . LEU A 1 101 ? 11.036 -0.539 8.736 1.00 81.69 101 LEU A CA 1
ATOM 757 C C . LEU A 1 101 ? 11.067 -0.364 10.256 1.00 81.69 101 LEU A C 1
ATOM 759 O O . LEU A 1 101 ? 11.656 -1.164 10.975 1.00 81.69 101 LEU A O 1
ATOM 763 N N . LEU A 1 102 ? 10.429 0.699 10.749 1.00 83.81 102 LEU A N 1
ATOM 764 C CA . LEU A 1 102 ? 10.420 1.046 12.169 1.00 83.81 102 LEU A CA 1
ATOM 765 C C . LEU A 1 102 ? 9.008 0.921 12.746 1.00 83.81 102 LEU A C 1
ATOM 767 O O . LEU A 1 102 ? 8.085 1.660 12.382 1.00 83.81 102 LEU A O 1
ATOM 771 N N . LEU A 1 103 ? 8.861 -0.001 13.698 1.00 82.44 103 LEU A N 1
ATOM 772 C CA . LEU A 1 103 ? 7.615 -0.312 14.394 1.00 82.44 103 LEU A CA 1
ATOM 773 C C . LEU A 1 103 ? 7.693 0.174 15.837 1.00 82.44 103 LEU A C 1
ATOM 775 O O . LEU A 1 103 ? 8.452 -0.359 16.634 1.00 82.44 103 LEU A O 1
ATOM 779 N N . ARG A 1 104 ? 6.901 1.185 16.202 1.00 76.81 104 ARG A N 1
ATOM 780 C CA . ARG A 1 104 ? 6.869 1.698 17.589 1.00 76.81 104 ARG A CA 1
ATOM 781 C C . ARG A 1 104 ? 5.811 1.044 18.474 1.00 76.81 104 ARG A C 1
ATOM 783 O O . ARG A 1 104 ? 5.699 1.387 19.646 1.00 76.81 104 ARG A O 1
ATOM 790 N N . ARG A 1 105 ? 4.951 0.205 17.907 1.00 79.00 105 ARG A N 1
ATOM 791 C CA . ARG A 1 105 ? 3.808 -0.398 18.603 1.00 79.00 105 ARG A CA 1
ATOM 792 C C . ARG A 1 105 ? 3.550 -1.795 18.041 1.00 79.00 105 ARG A C 1
ATOM 794 O O . ARG A 1 105 ? 4.443 -2.406 17.473 1.00 79.00 105 ARG A O 1
ATOM 801 N N . SER A 1 106 ? 2.335 -2.298 18.207 1.00 79.19 106 SER A N 1
ATOM 802 C CA . SER A 1 106 ? 1.934 -3.633 17.793 1.00 79.19 106 SER A CA 1
ATOM 803 C C . SER A 1 106 ? 1.769 -3.778 16.278 1.00 79.19 106 SER A C 1
ATOM 805 O O . SER A 1 106 ? 0.986 -3.066 15.644 1.00 79.19 106 SER A O 1
ATOM 807 N N . VAL A 1 107 ? 2.445 -4.777 15.716 1.00 80.44 107 VAL A N 1
ATOM 808 C CA . VAL A 1 107 ? 2.095 -5.354 14.418 1.00 80.44 107 VAL A CA 1
ATOM 809 C C . VAL A 1 107 ? 1.729 -6.811 14.633 1.00 80.44 107 VAL A C 1
ATOM 811 O O . VAL A 1 107 ? 2.528 -7.556 15.185 1.00 80.44 107 VAL A O 1
ATOM 814 N N . ALA A 1 108 ? 0.522 -7.215 14.233 1.00 86.00 108 ALA A N 1
ATOM 815 C CA . ALA A 1 108 ? 0.069 -8.580 14.507 1.00 86.00 108 ALA A CA 1
ATOM 816 C C . ALA A 1 108 ? 0.669 -9.610 13.536 1.00 86.00 108 ALA A C 1
ATOM 818 O O . ALA A 1 108 ? 0.875 -10.759 13.911 1.00 86.00 108 ALA A O 1
ATOM 819 N N . ARG A 1 109 ? 0.954 -9.222 12.287 1.00 87.12 109 ARG A N 1
ATOM 820 C CA . ARG A 1 109 ? 1.638 -10.090 11.322 1.00 87.12 109 ARG A CA 1
ATOM 821 C C . ARG A 1 109 ? 2.472 -9.289 10.334 1.00 87.12 109 ARG A C 1
ATOM 823 O O . ARG A 1 109 ? 1.983 -8.309 9.766 1.00 87.12 109 ARG A O 1
ATOM 830 N N . ILE A 1 110 ? 3.685 -9.766 10.084 1.00 85.69 110 ILE A N 1
ATOM 831 C CA . ILE A 1 110 ? 4.573 -9.275 9.032 1.00 85.69 110 ILE A CA 1
ATOM 832 C C . ILE A 1 110 ? 4.919 -10.462 8.143 1.00 85.69 110 ILE A C 1
ATOM 834 O O . ILE A 1 110 ? 5.341 -11.501 8.636 1.00 85.69 110 ILE A O 1
ATOM 838 N N . CYS A 1 111 ? 4.705 -10.307 6.843 1.00 88.56 111 CYS A N 1
ATOM 839 C CA . CYS A 1 111 ? 5.162 -11.235 5.821 1.00 88.56 111 CYS A CA 1
ATOM 840 C C . CYS A 1 111 ? 6.142 -10.471 4.943 1.00 88.56 111 CYS A C 1
ATOM 842 O O . CYS A 1 111 ? 5.731 -9.521 4.274 1.00 88.56 111 CYS A O 1
ATOM 844 N N . LEU A 1 112 ? 7.410 -10.864 4.975 1.00 84.12 112 LEU A N 1
ATOM 845 C CA . LEU A 1 112 ? 8.463 -10.254 4.182 1.00 84.12 112 LEU A CA 1
ATOM 846 C C . LEU A 1 112 ? 9.104 -11.342 3.320 1.00 84.12 112 LEU A C 1
ATOM 848 O O . LEU A 1 112 ? 9.615 -12.307 3.877 1.00 84.12 112 LEU A O 1
ATOM 852 N N . ALA A 1 113 ? 9.010 -11.222 1.993 1.00 87.88 113 ALA A N 1
ATOM 853 C CA . ALA A 1 113 ? 9.511 -12.263 1.090 1.00 87.88 113 ALA A CA 1
ATOM 854 C C . ALA A 1 113 ? 10.988 -12.053 0.723 1.00 87.88 113 ALA A C 1
ATOM 856 O O . ALA A 1 113 ? 11.764 -12.998 0.791 1.00 87.88 113 ALA A O 1
ATOM 857 N N . ALA A 1 114 ? 11.389 -10.824 0.394 1.00 82.19 114 ALA A N 1
ATOM 858 C CA . ALA A 1 114 ? 12.776 -10.485 0.100 1.00 82.19 114 ALA A CA 1
ATOM 859 C C . ALA A 1 114 ? 13.142 -9.110 0.670 1.00 82.19 114 ALA A C 1
ATOM 861 O O . ALA A 1 114 ? 12.459 -8.111 0.425 1.00 82.19 114 ALA A O 1
ATOM 862 N N . MET A 1 115 ? 14.236 -9.058 1.427 1.00 75.06 115 MET A N 1
ATOM 863 C CA . MET A 1 115 ? 14.878 -7.818 1.853 1.00 75.06 115 MET A CA 1
ATOM 864 C C . MET A 1 115 ? 16.357 -7.924 1.516 1.00 75.06 115 MET A C 1
ATOM 866 O O . MET A 1 115 ? 17.046 -8.802 2.026 1.00 75.06 115 MET A O 1
ATOM 870 N N . SER A 1 116 ? 16.822 -7.040 0.642 1.00 75.12 116 SER A N 1
ATOM 871 C CA . SER A 1 116 ? 18.242 -6.786 0.456 1.00 75.12 116 SER A CA 1
ATOM 872 C C . SER A 1 116 ? 18.581 -5.553 1.289 1.00 75.12 116 SER A C 1
ATOM 874 O O . SER A 1 116 ? 17.828 -4.579 1.291 1.00 75.12 116 SER A O 1
ATOM 876 N N . SER A 1 117 ? 19.655 -5.610 2.066 1.00 57.09 117 SER A N 1
ATOM 877 C CA . SER A 1 117 ? 20.235 -4.428 2.695 1.00 57.09 117 SER A CA 1
ATOM 878 C C . SER A 1 117 ? 21.420 -4.010 1.836 1.00 57.09 117 SER A C 1
ATOM 880 O O . SER A 1 117 ? 22.428 -4.713 1.816 1.00 57.09 117 SER A O 1
ATOM 882 N N . GLY A 1 118 ? 21.291 -2.906 1.098 1.00 50.12 118 GLY A N 1
ATOM 883 C CA . GLY A 1 118 ? 22.452 -2.269 0.473 1.00 50.12 118 GLY A CA 1
ATOM 884 C C . GLY A 1 118 ? 23.487 -1.920 1.546 1.00 50.12 118 GLY A C 1
ATOM 885 O O . GLY A 1 118 ? 23.109 -1.346 2.570 1.00 50.12 118 GLY A O 1
ATOM 886 N N . TYR A 1 119 ? 24.730 -2.347 1.318 1.00 35.28 119 TYR A N 1
ATOM 887 C CA . TYR A 1 119 ? 25.908 -2.050 2.138 1.00 35.28 119 TYR A CA 1
ATOM 888 C C . TYR A 1 119 ? 26.201 -0.549 2.191 1.00 35.28 119 TYR A C 1
ATOM 890 O O . TYR A 1 119 ? 25.991 0.124 1.153 1.00 35.28 119 TYR A O 1
#

pLDDT: mean 83.11, std 8.72, range [35.28, 91.62]

Organism: Dreissena polymorpha (NCBI:txid45954)

Nearest PDB structures (foldseek):
  3ult-assembly2_B  TM=1.764E-0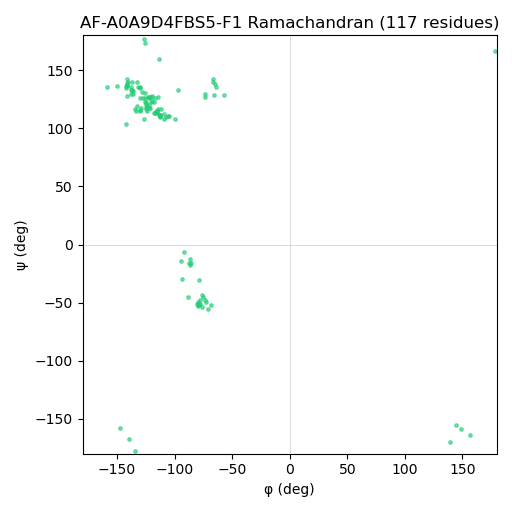1  e=7.703E+00  Lolium perenne

Mean predicted aligned error: 5.6 Å

InterPro domains:
  IPR036485 Glutamate synthase, alpha subunit, C-terminal domain superfamily [SSF69336] (19-107)

Secondary structure (DSSP, 8-state):
--EEEEEE-S-EEEEEEEEEEEEEEEE-S-EEEEEEEEEEEEEEEE-S-EEEEEEEEEEEEEEEE-S-EEEEEEEEEEEEEEEE-S-EEEEEEEEESSEEEEESS-EEEEEEEEE----

Solvent-accessible surface area (backbone atoms only — not comparable to full-atom values): 5713 Å² total; per-residue (Å²): 141,53,76,46,79,47,74,40,86,58,70,42,66,71,48,80,46,66,74,34,58,31,35,40,40,40,33,67,29,40,33,47,36,39,39,36,46,35,30,49,30,39,38,40,38,32,62,29,42,33,48,35,39,39,36,47,36,32,47,31,38,36,41,38,32,60,30,42,31,48,34,40,38,34,45,35,32,48,31,38,36,40,39,33,59,29,44,30,51,34,39,38,36,44,34,33,43,28,69,49,81,45,72,74,48,56,63,77,40,80,47,74,74,40,75,47,78,68,130

Radius of gyration: 13.23 Å; Cα contacts (8 Å, |Δi|>4): 354; chains: 1; bounding box: 40×30×34 Å